Protein AF-A0A382RRJ8-F1 (afdb_monomer_lite)

Foldseek 3Di:
DVVVVVLVVVLVQQVVVLVVVVVVQVVVPDQRDWDWDWDDDPNAIKIKIKAWDDDPDQFKTKIKIFIDRDNPDDGSDIDMDIDTD

Organism: NCBI:txid408172

Secondary structure (DSSP, 8-state):
-HHHHHHHHHHHHHHHHHHHHHHHHHHT-S----EEEEEEETTEEEEEEEEEE--SSSSEEEEEEEEESSTTSPPSEEEEEEEE-

Radius of gyration: 13.99 Å; chains: 1; bounding box: 31×21×44 Å

Sequence (85 aa):
HINTISYLEEKTFAAMVVDNQMANVMLANTTPQAREGTQQLAGRAWYWKVTPVKTSNDILAAFDVSVATEKKAAPVVTVRSYVAK

InterPro domains:
  IPR003413 Type II secretion system protein GspI, C-terminal [PF02501] (8-83)
  IPR010052 Type II secretion system protein GspI [TIGR01707] (1-71)
  IPR045584 Pilin-like [SSF54523] (5-83)

Structure (mmCIF, N/CA/C/O backbone):
data_AF-A0A382RRJ8-F1
#
_entry.id   AF-A0A382RRJ8-F1
#
loop_
_atom_site.group_PDB
_atom_site.id
_atom_site.type_symbol
_atom_site.label_atom_id
_atom_site.label_alt_id
_atom_site.label_comp_id
_atom_site.label_asym_id
_atom_site.label_entity_id
_atom_site.label_seq_id
_atom_site.pdbx_PDB_ins_code
_atom_site.Cartn_x
_atom_site.Cartn_y
_atom_site.Cartn_z
_atom_site.occupancy
_atom_site.B_iso_or_equiv
_atom_site.auth_seq_id
_atom_site.auth_comp_id
_atom_site.auth_asym_id
_atom_site.auth_atom_id
_atom_site.pdbx_PDB_model_num
ATOM 1 N N . HIS A 1 1 ? -6.811 4.376 27.791 1.00 57.75 1 HIS A N 1
ATOM 2 C CA . HIS A 1 1 ? -5.780 3.726 26.951 1.00 57.75 1 HIS A CA 1
ATOM 3 C C . HIS A 1 1 ? -6.333 2.835 25.821 1.00 57.75 1 HIS A C 1
ATOM 5 O O . HIS A 1 1 ? -5.545 2.181 25.159 1.00 57.75 1 HIS A O 1
ATOM 11 N N . ILE A 1 2 ? -7.639 2.842 25.509 1.00 63.72 2 ILE A N 1
ATOM 12 C CA . ILE A 1 2 ? -8.199 2.033 24.401 1.00 63.72 2 ILE A CA 1
ATOM 13 C C . ILE A 1 2 ? -7.708 2.494 23.013 1.00 63.72 2 ILE A C 1
ATOM 15 O O . ILE A 1 2 ? -7.415 1.671 22.154 1.00 63.72 2 ILE A O 1
ATOM 19 N N . ASN A 1 3 ? -7.502 3.803 22.832 1.00 71.25 3 ASN A N 1
ATOM 20 C CA . ASN A 1 3 ? -7.137 4.382 21.533 1.00 71.25 3 ASN A CA 1
ATOM 21 C C . ASN A 1 3 ? -5.775 3.915 20.997 1.00 71.25 3 ASN A C 1
ATOM 23 O O . ASN A 1 3 ? -5.575 3.887 19.787 1.00 71.25 3 ASN A O 1
ATOM 27 N N . THR A 1 4 ? -4.829 3.551 21.870 1.00 82.69 4 THR A N 1
ATOM 28 C CA . THR A 1 4 ? -3.496 3.116 21.428 1.00 82.69 4 THR A CA 1
ATOM 29 C C . THR A 1 4 ? -3.516 1.704 20.854 1.00 82.69 4 THR A C 1
ATOM 31 O O . THR A 1 4 ? -2.814 1.453 19.883 1.00 82.69 4 THR A O 1
ATOM 34 N N . ILE A 1 5 ? -4.335 0.801 21.403 1.00 89.44 5 ILE A N 1
ATOM 35 C CA . ILE A 1 5 ? -4.448 -0.575 20.897 1.00 89.44 5 ILE A CA 1
ATOM 36 C C . ILE A 1 5 ? -5.150 -0.587 19.540 1.00 89.44 5 ILE A C 1
ATOM 38 O O . ILE A 1 5 ? -4.589 -1.116 18.586 1.00 89.44 5 ILE A O 1
ATOM 42 N N . SER A 1 6 ? -6.293 0.094 19.409 1.00 88.38 6 SER A N 1
ATOM 43 C CA . SER A 1 6 ? -7.029 0.148 18.137 1.00 88.38 6 SER A CA 1
ATOM 44 C C . SER A 1 6 ? -6.196 0.745 16.996 1.00 88.38 6 SER A C 1
ATOM 46 O O . SER A 1 6 ? -6.274 0.292 15.858 1.00 88.38 6 SER A O 1
ATOM 48 N N . TYR A 1 7 ? -5.348 1.733 17.297 1.00 89.75 7 TYR A N 1
ATOM 49 C CA . TYR A 1 7 ? -4.422 2.3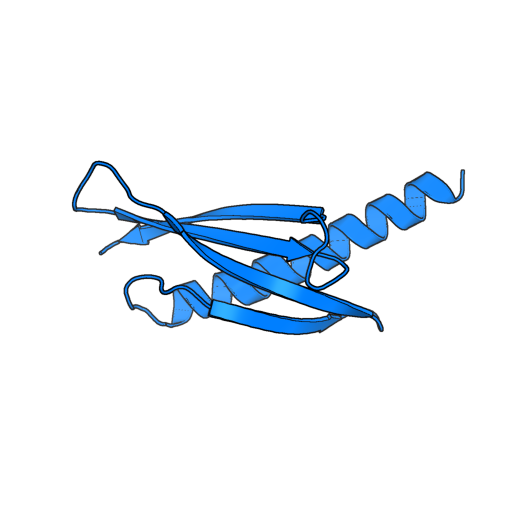00 16.317 1.00 89.75 7 TYR A CA 1
ATOM 50 C C . TYR A 1 7 ? -3.310 1.323 15.897 1.00 89.75 7 TYR A C 1
ATOM 52 O O . TYR A 1 7 ? -2.951 1.257 14.719 1.00 89.75 7 TYR A O 1
ATOM 60 N N . LEU A 1 8 ? -2.756 0.560 16.845 1.00 94.06 8 LEU A N 1
ATOM 61 C CA . LEU A 1 8 ? -1.743 -0.459 16.555 1.00 94.06 8 LEU A CA 1
ATOM 62 C C . LEU A 1 8 ? -2.322 -1.608 15.722 1.00 94.06 8 LEU A C 1
ATOM 64 O O . LEU A 1 8 ? -1.675 -2.054 14.774 1.00 94.06 8 LEU A O 1
ATOM 68 N N . GLU A 1 9 ? -3.540 -2.050 16.033 1.00 94.38 9 GLU A N 1
ATOM 69 C CA . GLU A 1 9 ? -4.268 -3.055 15.252 1.00 94.38 9 GLU A CA 1
ATOM 70 C C . GLU A 1 9 ? -4.515 -2.569 13.822 1.00 94.38 9 GLU A C 1
ATOM 72 O O . GLU A 1 9 ? -4.197 -3.280 12.868 1.00 94.38 9 GLU A O 1
ATOM 77 N N . GLU A 1 10 ? -5.001 -1.333 13.656 1.00 95.38 10 GLU A N 1
ATOM 78 C CA . GLU A 1 10 ? -5.241 -0.749 12.335 1.00 95.38 10 GLU A CA 1
ATOM 79 C C . GLU A 1 10 ? -3.960 -0.723 11.494 1.00 95.38 10 GLU A C 1
ATOM 81 O O . GLU A 1 10 ? -3.960 -1.182 10.352 1.00 95.38 10 GLU A O 1
ATOM 86 N N . LYS A 1 11 ? -2.844 -0.261 12.068 1.00 96.19 11 LYS A N 1
ATOM 87 C CA . LYS A 1 11 ? -1.547 -0.263 11.381 1.00 96.19 11 LYS A CA 1
ATOM 88 C C . LYS A 1 11 ? -1.065 -1.663 11.027 1.00 96.19 11 LYS A C 1
ATOM 90 O O . LYS A 1 11 ? -0.564 -1.860 9.923 1.00 96.19 11 LYS A O 1
ATOM 95 N N . THR A 1 12 ? -1.216 -2.616 11.942 1.00 97.50 12 THR A N 1
ATOM 96 C CA . THR A 1 12 ? -0.776 -4.001 11.736 1.00 97.50 12 THR A CA 1
ATOM 97 C C . THR A 1 12 ? -1.535 -4.632 10.576 1.00 97.50 12 THR A C 1
ATOM 99 O O . THR A 1 12 ? -0.927 -5.144 9.639 1.00 97.50 12 THR A O 1
ATOM 102 N N . PHE A 1 13 ? -2.863 -4.529 10.57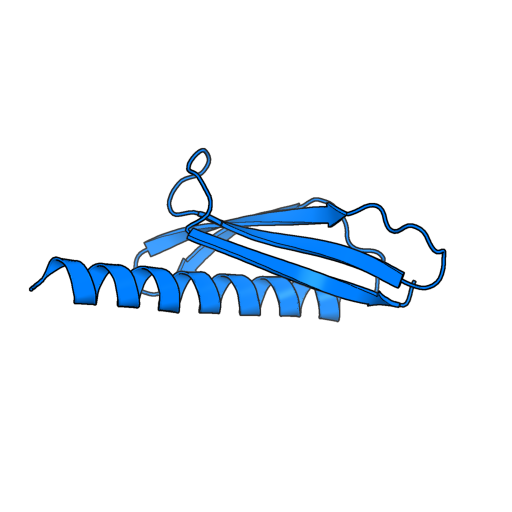7 1.00 98.00 13 PHE A N 1
ATOM 103 C CA . PHE A 1 13 ? -3.683 -5.096 9.511 1.00 98.00 13 PHE A CA 1
ATOM 104 C C . PHE A 1 13 ? -3.503 -4.365 8.180 1.00 98.00 13 PHE A C 1
ATOM 106 O O . PHE A 1 13 ? -3.430 -5.020 7.140 1.00 98.00 13 PHE A O 1
ATOM 113 N N . ALA A 1 14 ? -3.350 -3.039 8.189 1.00 97.94 14 ALA A N 1
ATOM 114 C CA . ALA A 1 14 ? -3.043 -2.291 6.975 1.00 97.94 14 ALA A CA 1
ATOM 115 C C . ALA A 1 14 ? -1.687 -2.709 6.376 1.00 97.94 14 ALA A C 1
ATOM 117 O O . ALA A 1 14 ? -1.588 -2.876 5.161 1.00 97.94 14 ALA A O 1
ATOM 118 N N . ALA A 1 15 ? -0.667 -2.933 7.216 1.00 97.94 15 ALA A N 1
ATOM 119 C CA . ALA A 1 15 ? 0.640 -3.431 6.788 1.00 97.94 15 ALA A CA 1
ATOM 120 C C . ALA A 1 15 ? 0.539 -4.833 6.166 1.00 97.94 15 ALA A C 1
ATOM 122 O O . ALA A 1 15 ? 1.043 -5.038 5.068 1.00 97.94 15 ALA A O 1
ATOM 123 N N . MET A 1 16 ? -0.216 -5.755 6.775 1.00 98.38 16 MET A N 1
ATOM 124 C CA . MET A 1 16 ? -0.457 -7.086 6.193 1.00 98.38 16 MET A CA 1
ATOM 125 C C . MET A 1 16 ? -1.137 -7.014 4.816 1.00 98.38 16 MET A C 1
ATOM 127 O O . MET A 1 16 ? -0.818 -7.787 3.913 1.00 98.38 16 MET A O 1
ATOM 131 N N . VAL A 1 17 ? -2.082 -6.085 4.627 1.00 98.44 17 VAL A N 1
ATOM 132 C CA . VAL A 1 17 ? -2.707 -5.864 3.312 1.00 98.44 17 VAL A CA 1
ATOM 133 C C . VAL A 1 17 ? -1.688 -5.304 2.318 1.00 98.44 17 VAL A C 1
ATOM 135 O O . VAL A 1 17 ? -1.642 -5.783 1.185 1.00 98.44 17 VAL A O 1
ATOM 138 N N . VAL A 1 18 ? -0.851 -4.341 2.721 1.00 98.19 18 VAL A N 1
ATOM 139 C CA . VAL A 1 18 ? 0.239 -3.829 1.872 1.00 98.19 18 VAL A CA 1
ATOM 140 C C . VAL A 1 18 ? 1.174 -4.955 1.441 1.00 98.19 18 VAL A C 1
ATOM 142 O O . VAL A 1 18 ? 1.448 -5.064 0.247 1.00 98.19 18 VAL A O 1
ATOM 145 N N . ASP A 1 19 ? 1.610 -5.807 2.367 1.00 98.12 19 ASP A N 1
ATOM 146 C CA . ASP A 1 19 ? 2.539 -6.905 2.085 1.00 98.12 19 ASP A CA 1
ATOM 147 C C . ASP A 1 19 ? 1.952 -7.894 1.071 1.00 98.12 19 ASP A C 1
ATOM 149 O O . ASP A 1 19 ? 2.611 -8.239 0.086 1.00 98.12 19 ASP A O 1
ATOM 153 N N . ASN A 1 20 ? 0.677 -8.270 1.229 1.00 97.81 20 ASN A N 1
ATOM 154 C CA . ASN A 1 20 ? -0.027 -9.122 0.264 1.00 97.81 20 ASN A CA 1
ATOM 155 C C . ASN A 1 20 ? -0.073 -8.488 -1.134 1.00 97.81 20 ASN A C 1
ATOM 157 O O . ASN A 1 20 ? 0.160 -9.156 -2.145 1.00 97.81 20 ASN A O 1
ATOM 161 N N . GLN A 1 21 ? -0.381 -7.191 -1.217 1.00 97.50 21 GLN A N 1
ATOM 162 C CA . GLN A 1 21 ? -0.474 -6.501 -2.504 1.00 97.50 21 GLN A CA 1
ATOM 163 C C . GLN A 1 21 ? 0.893 -6.279 -3.145 1.00 97.50 21 GLN A C 1
ATOM 165 O O . GLN A 1 21 ? 1.016 -6.423 -4.361 1.00 97.50 21 GLN A O 1
ATOM 170 N N . MET A 1 22 ? 1.922 -6.002 -2.347 1.00 95.81 22 MET A N 1
ATOM 171 C CA . MET A 1 22 ? 3.302 -5.936 -2.810 1.00 95.81 22 MET A CA 1
ATOM 172 C C . MET A 1 22 ? 3.745 -7.286 -3.377 1.00 95.81 22 MET A C 1
ATOM 174 O O . MET A 1 22 ? 4.241 -7.321 -4.501 1.00 95.81 22 MET A O 1
ATOM 178 N N . ALA A 1 23 ? 3.494 -8.393 -2.671 1.00 95.88 23 ALA A N 1
ATOM 179 C CA . ALA A 1 23 ? 3.794 -9.737 -3.161 1.00 95.88 23 ALA A CA 1
ATOM 180 C C . ALA A 1 23 ? 3.100 -10.020 -4.506 1.00 95.88 23 ALA A C 1
ATOM 182 O O . ALA A 1 23 ? 3.740 -10.495 -5.441 1.00 95.88 23 ALA A O 1
ATOM 183 N N . ASN A 1 24 ? 1.828 -9.637 -4.656 1.00 94.31 24 ASN A N 1
ATOM 184 C CA . ASN A 1 24 ? 1.099 -9.789 -5.919 1.00 94.31 24 ASN A CA 1
ATOM 185 C C . ASN A 1 24 ? 1.690 -8.969 -7.076 1.00 94.31 24 ASN A C 1
ATOM 187 O O . ASN A 1 24 ? 1.594 -9.390 -8.226 1.00 94.31 24 ASN A O 1
ATOM 191 N N . VAL A 1 25 ? 2.242 -7.780 -6.810 1.00 93.19 25 VAL A N 1
ATOM 192 C CA . VAL A 1 25 ? 2.925 -6.984 -7.845 1.00 93.19 25 VAL A CA 1
ATOM 193 C C . VAL A 1 25 ? 4.264 -7.624 -8.206 1.00 93.19 25 VAL A C 1
ATOM 195 O O . VAL A 1 25 ? 4.574 -7.746 -9.386 1.00 93.19 25 VAL A O 1
ATOM 198 N N . MET A 1 26 ? 5.018 -8.086 -7.208 1.00 90.75 26 MET A N 1
ATOM 199 C CA . MET A 1 26 ? 6.313 -8.743 -7.404 1.00 90.75 26 MET A CA 1
ATOM 200 C C . MET A 1 26 ? 6.192 -10.043 -8.207 1.00 90.75 26 MET A C 1
ATOM 202 O O . MET A 1 26 ? 6.985 -10.281 -9.109 1.00 90.75 26 MET A O 1
ATOM 206 N N . LEU A 1 27 ? 5.170 -10.860 -7.929 1.00 91.25 27 LEU A N 1
ATOM 207 C CA . LEU A 1 27 ? 4.927 -12.128 -8.628 1.00 91.25 27 LEU A CA 1
ATOM 208 C C . LEU A 1 27 ? 4.533 -11.956 -10.099 1.00 91.25 27 LEU A C 1
ATOM 210 O O . LEU A 1 27 ? 4.689 -12.894 -10.878 1.00 91.25 27 LEU A O 1
ATOM 214 N N . ALA A 1 28 ? 4.018 -10.787 -10.492 1.00 84.81 28 ALA A N 1
ATOM 215 C CA . ALA A 1 28 ? 3.612 -10.546 -11.871 1.00 84.81 28 ALA A CA 1
ATOM 216 C C . ALA A 1 28 ? 4.804 -10.544 -12.847 1.00 84.81 28 ALA A C 1
ATOM 218 O O . ALA A 1 28 ? 4.583 -10.741 -14.037 1.00 84.81 28 ALA A O 1
ATOM 219 N N . ASN A 1 29 ? 6.046 -10.345 -12.368 1.00 73.94 29 ASN A N 1
ATOM 220 C CA . ASN A 1 29 ? 7.273 -10.281 -13.181 1.00 73.94 29 ASN A CA 1
ATOM 221 C C . ASN A 1 29 ? 7.174 -9.334 -14.398 1.00 73.94 29 ASN A C 1
ATOM 223 O O . ASN A 1 29 ? 7.850 -9.516 -15.408 1.00 73.94 29 ASN A O 1
ATOM 227 N N . THR A 1 30 ? 6.323 -8.313 -14.306 1.00 79.56 30 THR A N 1
ATOM 228 C CA . THR A 1 30 ? 6.126 -7.276 -15.322 1.00 79.56 30 THR A CA 1
ATOM 229 C C . THR A 1 30 ? 6.366 -5.907 -14.710 1.00 79.56 30 THR A C 1
ATOM 231 O O . THR A 1 30 ? 6.246 -5.736 -13.495 1.00 79.56 30 THR A O 1
ATOM 234 N N . THR A 1 31 ? 6.612 -4.896 -15.546 1.00 84.56 31 THR A N 1
ATOM 235 C CA . THR A 1 31 ? 6.665 -3.504 -15.088 1.00 84.56 31 THR A CA 1
ATOM 236 C C . THR A 1 31 ? 5.415 -3.162 -14.260 1.00 84.56 31 THR A C 1
ATOM 238 O O . THR A 1 31 ? 4.298 -3.407 -14.728 1.00 84.56 31 THR A O 1
ATOM 241 N N . PRO A 1 32 ? 5.565 -2.600 -13.047 1.00 89.31 32 PRO A N 1
ATOM 242 C CA . PRO A 1 32 ? 4.437 -2.255 -12.194 1.00 89.31 32 PRO A CA 1
ATOM 243 C C . PRO A 1 32 ? 3.462 -1.311 -12.902 1.00 89.31 32 PRO A C 1
ATOM 245 O O . PRO A 1 32 ? 3.857 -0.271 -13.430 1.00 89.31 32 PRO A O 1
ATOM 248 N N . GLN A 1 33 ? 2.177 -1.660 -12.883 1.00 92.81 33 GLN A N 1
ATOM 249 C CA . GLN A 1 33 ? 1.098 -0.857 -13.459 1.00 92.81 33 GLN A CA 1
ATOM 250 C C . GLN A 1 33 ? 0.207 -0.268 -12.367 1.00 92.81 33 GLN A C 1
ATOM 252 O O . GLN A 1 33 ? 0.127 -0.792 -11.255 1.00 92.81 33 GLN A O 1
ATOM 257 N N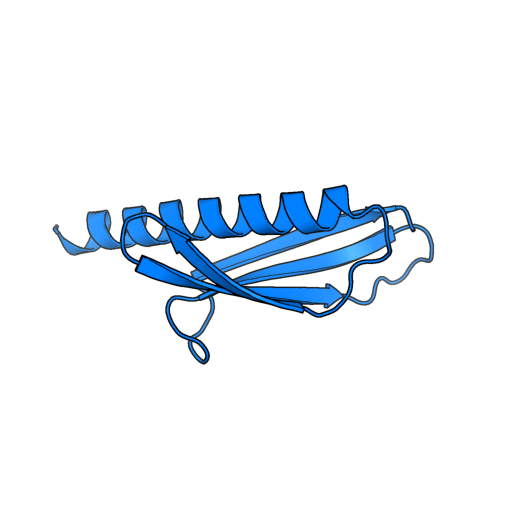 . ALA A 1 34 ? -0.474 0.832 -12.691 1.00 96.56 34 ALA A N 1
ATOM 258 C CA . ALA A 1 34 ? -1.456 1.421 -11.795 1.00 96.56 34 ALA A CA 1
ATOM 259 C C . ALA A 1 34 ? -2.653 0.479 -11.637 1.00 96.56 34 ALA A C 1
ATOM 261 O O . ALA A 1 34 ? -3.267 0.073 -12.623 1.00 96.56 34 ALA A O 1
ATOM 262 N N . ARG A 1 35 ? -2.983 0.137 -10.393 1.00 95.88 35 ARG A N 1
ATOM 263 C CA . ARG A 1 35 ? -4.118 -0.729 -10.047 1.00 95.88 35 ARG A CA 1
ATOM 264 C C . ARG A 1 35 ? -4.655 -0.356 -8.677 1.00 95.88 35 ARG A C 1
ATOM 266 O O . ARG A 1 35 ? -3.904 0.083 -7.815 1.00 95.88 35 ARG A O 1
ATOM 273 N N . GLU A 1 36 ? -5.941 -0.559 -8.460 1.00 97.50 36 GLU A N 1
ATOM 274 C CA . GLU A 1 36 ? -6.581 -0.380 -7.159 1.00 97.50 36 GLU A CA 1
ATOM 275 C C . GLU A 1 36 ? -7.602 -1.486 -6.924 1.00 97.50 36 GLU A C 1
ATOM 277 O O . GLU A 1 36 ? -8.055 -2.139 -7.868 1.00 97.50 36 GLU A O 1
ATOM 282 N N . GLY A 1 37 ? -7.961 -1.705 -5.666 1.00 97.75 37 GLY A N 1
ATOM 283 C CA . GLY A 1 37 ? -8.945 -2.711 -5.314 1.00 97.75 37 GLY A CA 1
ATOM 284 C C . GLY A 1 37 ? -9.266 -2.728 -3.831 1.00 97.75 37 GLY A C 1
ATOM 285 O O . GLY A 1 37 ? -8.895 -1.834 -3.067 1.00 97.75 37 GLY A O 1
ATOM 286 N N . THR A 1 38 ? -9.981 -3.773 -3.432 1.00 98.25 38 THR A N 1
ATOM 287 C CA . THR A 1 38 ? -10.392 -3.985 -2.047 1.00 98.25 38 THR A CA 1
ATOM 288 C C . THR A 1 38 ? -9.935 -5.360 -1.578 1.00 98.25 38 THR A C 1
ATOM 290 O O . THR A 1 38 ? -9.933 -6.313 -2.354 1.00 98.25 38 THR A O 1
ATOM 293 N N . GLN A 1 39 ? -9.540 -5.472 -0.312 1.00 98.19 39 GLN A N 1
ATOM 294 C CA . GLN A 1 39 ? -9.217 -6.739 0.342 1.00 98.19 39 GLN A CA 1
ATOM 295 C C . GLN A 1 39 ? -9.929 -6.814 1.693 1.00 98.19 39 GLN A C 1
ATOM 297 O O . GLN A 1 39 ? -9.895 -5.861 2.464 1.00 98.19 39 GLN A O 1
ATOM 302 N N . GLN A 1 40 ? -10.554 -7.952 1.992 1.00 98.25 40 GLN A N 1
ATOM 303 C CA . GLN A 1 40 ? -11.091 -8.227 3.324 1.00 98.25 40 GLN A CA 1
ATOM 304 C C . GLN A 1 40 ? -9.990 -8.809 4.214 1.00 98.25 40 GLN A C 1
ATOM 306 O O . GLN A 1 40 ? -9.339 -9.781 3.828 1.00 98.25 40 GLN A O 1
ATOM 311 N N . LEU A 1 41 ? -9.770 -8.223 5.391 1.00 98.00 41 LEU A N 1
ATOM 312 C CA . LEU A 1 41 ? -8.829 -8.738 6.388 1.00 98.00 41 LEU A CA 1
ATOM 313 C C . LEU A 1 41 ? -9.263 -8.307 7.792 1.00 98.00 41 LEU A C 1
ATOM 315 O O . LEU A 1 41 ? -9.620 -7.148 8.000 1.00 98.00 41 LEU A O 1
ATOM 319 N N . ALA A 1 42 ? -9.250 -9.253 8.739 1.00 96.56 42 ALA A N 1
ATOM 320 C CA . ALA A 1 42 ? -9.706 -9.049 10.119 1.00 96.56 42 ALA A CA 1
ATOM 321 C C . ALA A 1 42 ? -11.132 -8.456 10.219 1.00 96.56 42 ALA A C 1
ATOM 323 O O . ALA A 1 42 ? -11.404 -7.582 11.035 1.00 96.56 42 ALA A O 1
ATOM 324 N N . GLY A 1 43 ? -12.048 -8.908 9.351 1.00 96.25 43 GLY A N 1
ATOM 325 C CA . GLY A 1 43 ? -13.447 -8.458 9.346 1.00 96.25 43 GLY A CA 1
ATOM 326 C C . GLY A 1 43 ? -13.679 -7.045 8.792 1.00 96.25 43 GLY A C 1
ATOM 327 O O . GLY A 1 43 ? -14.789 -6.532 8.905 1.00 96.25 43 GLY A O 1
ATOM 328 N N . ARG A 1 44 ? -12.664 -6.415 8.184 1.00 95.44 44 ARG A N 1
ATOM 329 C CA . ARG A 1 44 ? -12.744 -5.072 7.594 1.00 95.44 44 ARG A CA 1
ATOM 330 C C . ARG A 1 44 ? -12.349 -5.082 6.118 1.00 95.44 44 ARG A C 1
ATOM 332 O O . ARG A 1 44 ? -11.395 -5.754 5.726 1.00 95.44 44 ARG A O 1
ATOM 339 N N . ALA A 1 45 ? -13.040 -4.260 5.327 1.00 98.06 45 ALA A N 1
ATOM 340 C CA . ALA A 1 45 ? -12.653 -3.951 3.957 1.00 98.06 45 ALA A CA 1
ATOM 341 C C . ALA A 1 45 ? -11.535 -2.898 3.933 1.00 98.06 45 ALA A C 1
ATOM 343 O O . ALA A 1 45 ? -11.686 -1.808 4.484 1.00 98.06 45 ALA A O 1
ATOM 344 N N . TRP A 1 46 ? -10.441 -3.216 3.249 1.00 98.50 46 TRP A N 1
ATOM 345 C CA . TRP A 1 46 ? -9.286 -2.348 3.048 1.00 98.50 46 TRP A CA 1
ATOM 346 C C . TRP A 1 46 ? -9.176 -1.943 1.590 1.00 98.50 46 TRP A C 1
ATOM 348 O O . TRP A 1 46 ? -9.313 -2.788 0.707 1.00 98.50 46 TRP A O 1
ATOM 358 N N . TYR A 1 47 ? -8.899 -0.669 1.336 1.00 98.62 47 TYR A N 1
ATOM 359 C CA . TYR A 1 47 ? -8.802 -0.109 -0.008 1.00 98.62 47 TYR A CA 1
ATOM 360 C C . TYR A 1 47 ? -7.336 0.093 -0.338 1.00 98.62 47 TYR A C 1
ATOM 362 O O . 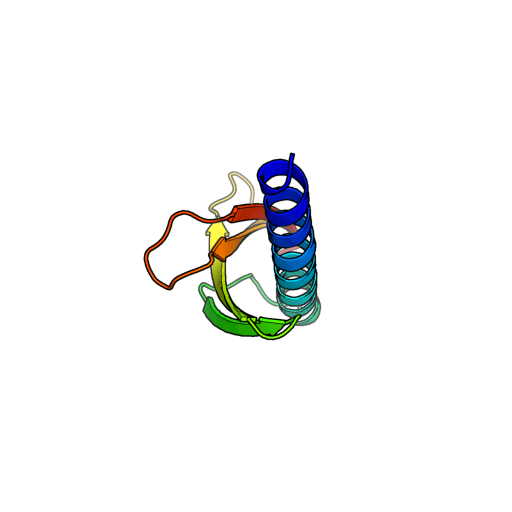TYR A 1 47 ? -6.666 0.907 0.293 1.00 98.62 47 TYR A O 1
ATOM 370 N N . TRP A 1 48 ? -6.831 -0.672 -1.296 1.00 98.62 48 TRP A N 1
ATOM 371 C CA . TRP A 1 48 ? -5.428 -0.635 -1.672 1.00 98.62 48 TRP A CA 1
ATOM 372 C C . TRP A 1 48 ? -5.248 -0.011 -3.051 1.00 98.62 48 TRP A C 1
ATOM 374 O O . TRP A 1 48 ? -6.114 -0.123 -3.924 1.00 98.62 48 TRP A O 1
ATOM 384 N N . LYS A 1 49 ? -4.097 0.623 -3.259 1.00 98.38 49 LYS A N 1
ATOM 385 C CA . LYS A 1 49 ? -3.706 1.212 -4.536 1.00 98.38 49 LYS A CA 1
ATOM 386 C C . LYS A 1 49 ? -2.222 0.996 -4.793 1.00 98.38 49 LYS A C 1
ATOM 388 O O . LYS A 1 49 ? -1.393 1.259 -3.932 1.00 98.38 49 LYS A O 1
ATOM 393 N N . VAL A 1 50 ? -1.900 0.550 -6.000 1.00 98.00 50 VAL A N 1
ATOM 394 C CA . VAL A 1 50 ? -0.547 0.488 -6.552 1.00 98.00 50 VAL A CA 1
ATOM 395 C C . VAL A 1 50 ? -0.380 1.660 -7.508 1.00 98.00 50 VAL A C 1
ATOM 397 O O . VAL A 1 50 ? -1.174 1.828 -8.437 1.00 98.00 50 VAL A O 1
ATOM 400 N N . THR A 1 51 ? 0.648 2.470 -7.288 1.00 97.88 51 THR A N 1
ATOM 401 C CA . THR A 1 51 ? 0.962 3.639 -8.112 1.00 97.88 51 THR A CA 1
ATOM 402 C C . THR A 1 51 ? 2.396 3.521 -8.622 1.00 97.88 51 THR A C 1
ATOM 404 O O . THR A 1 51 ? 3.319 3.577 -7.810 1.00 97.88 51 THR A O 1
ATOM 407 N N . PRO A 1 52 ? 2.621 3.356 -9.937 1.00 96.19 52 PRO A N 1
ATOM 408 C CA . PRO A 1 52 ? 3.959 3.386 -10.511 1.00 96.19 52 PRO A CA 1
ATOM 409 C C . PRO A 1 52 ? 4.627 4.733 -10.243 1.00 96.19 52 PRO A C 1
ATOM 411 O O . PRO A 1 52 ? 3.995 5.787 -10.340 1.00 96.19 52 PRO A O 1
ATOM 414 N N . VAL A 1 53 ? 5.915 4.698 -9.929 1.00 95.56 53 VAL A N 1
ATOM 415 C CA . VAL A 1 53 ? 6.715 5.879 -9.616 1.00 95.56 53 VAL A CA 1
ATOM 416 C C . VAL A 1 53 ? 7.819 6.004 -10.652 1.00 95.56 53 VAL A C 1
ATOM 418 O O . VAL A 1 53 ? 8.577 5.064 -10.896 1.00 95.56 53 VAL A O 1
ATOM 421 N N . LYS A 1 54 ? 7.928 7.191 -11.256 1.00 92.00 54 LYS A N 1
ATOM 422 C CA . LYS A 1 54 ? 8.996 7.487 -12.210 1.00 92.00 54 LYS A CA 1
ATOM 423 C C . LYS A 1 54 ? 10.349 7.452 -11.497 1.00 92.00 54 LYS A C 1
ATOM 425 O O . LYS A 1 54 ? 10.571 8.196 -10.545 1.00 92.00 54 LYS A O 1
ATOM 430 N N . THR A 1 55 ? 11.249 6.608 -11.984 1.00 91.94 55 THR A N 1
ATOM 431 C CA . THR A 1 55 ? 12.646 6.533 -11.550 1.00 91.94 55 THR A CA 1
ATOM 432 C C . THR A 1 55 ? 13.540 7.333 -12.498 1.00 91.94 55 THR A C 1
ATOM 434 O O . THR A 1 55 ? 13.185 7.583 -13.651 1.00 91.94 55 THR A O 1
ATOM 437 N N . SER A 1 56 ? 14.702 7.770 -12.010 1.00 88.31 56 SER A N 1
ATOM 438 C CA . SER A 1 56 ? 15.664 8.557 -12.800 1.00 88.31 56 SER A CA 1
ATOM 439 C C . SER A 1 56 ? 16.578 7.706 -13.688 1.00 88.31 56 SER A C 1
ATOM 441 O O . SER A 1 56 ? 17.336 8.262 -14.475 1.00 88.31 56 SER A O 1
ATOM 443 N N . ASN A 1 57 ? 16.551 6.378 -13.542 1.00 87.19 57 ASN A N 1
ATOM 444 C CA . ASN A 1 57 ? 17.386 5.442 -14.293 1.00 87.19 57 ASN A CA 1
ATOM 445 C C . ASN A 1 57 ? 16.529 4.436 -15.074 1.00 87.19 57 ASN A C 1
ATOM 447 O O . ASN A 1 57 ? 15.313 4.350 -14.881 1.00 87.19 57 ASN A O 1
ATOM 451 N N . ASP A 1 58 ? 17.176 3.666 -15.949 1.00 83.25 58 ASP A N 1
ATOM 452 C CA . ASP A 1 58 ? 16.494 2.663 -16.771 1.00 83.25 58 ASP A CA 1
ATOM 453 C C . ASP A 1 58 ? 16.637 1.222 -16.267 1.00 83.25 58 ASP A C 1
ATOM 455 O O . ASP A 1 58 ? 16.231 0.281 -16.930 1.00 83.25 58 ASP A O 1
ATOM 459 N N . ILE A 1 59 ? 17.198 1.046 -15.071 1.00 87.56 59 ILE A N 1
ATOM 460 C CA . ILE A 1 59 ? 17.485 -0.280 -14.508 1.00 87.56 59 ILE A CA 1
ATOM 461 C C . ILE A 1 59 ? 16.369 -0.712 -13.556 1.00 87.56 59 ILE A C 1
ATOM 463 O O . ILE A 1 59 ? 16.021 -1.888 -13.489 1.00 87.56 59 ILE A O 1
ATOM 467 N N . LEU A 1 60 ? 15.799 0.239 -12.812 1.00 90.75 60 LEU A N 1
ATOM 468 C CA . LEU A 1 60 ? 14.799 -0.034 -11.787 1.00 90.75 60 LEU A CA 1
ATOM 469 C C . LEU A 1 60 ? 13.472 0.635 -12.134 1.00 90.75 60 LEU A C 1
ATOM 471 O O . LEU A 1 60 ? 13.435 1.817 -12.485 1.00 90.75 60 LEU A O 1
ATOM 475 N N . ALA A 1 61 ? 12.374 -0.096 -11.974 1.00 92.00 61 ALA A N 1
ATOM 476 C CA . ALA A 1 61 ? 11.042 0.477 -11.844 1.00 92.00 61 ALA A CA 1
ATOM 477 C C . ALA A 1 61 ? 10.656 0.538 -10.363 1.00 92.00 61 ALA A C 1
ATOM 479 O O . ALA A 1 61 ? 10.995 -0.352 -9.586 1.00 92.00 61 ALA A O 1
ATOM 480 N N . ALA A 1 62 ? 9.943 1.591 -9.974 1.00 94.56 62 ALA A N 1
ATOM 481 C CA . ALA A 1 62 ? 9.450 1.770 -8.616 1.00 94.56 62 ALA A CA 1
ATOM 482 C C . ALA A 1 62 ? 7.924 1.814 -8.601 1.00 94.56 62 ALA A C 1
ATOM 484 O O . ALA A 1 62 ? 7.288 2.237 -9.571 1.00 94.56 62 ALA A O 1
ATOM 485 N N . PHE A 1 63 ? 7.334 1.411 -7.484 1.00 96.75 63 PHE A N 1
ATOM 486 C CA . PHE A 1 63 ? 5.906 1.548 -7.247 1.00 96.75 63 PHE A CA 1
ATOM 487 C C . PHE A 1 63 ? 5.616 1.735 -5.763 1.00 96.75 63 PHE A C 1
ATOM 489 O O . PHE A 1 63 ? 6.307 1.185 -4.905 1.00 96.75 63 PHE A O 1
ATOM 496 N N . ASP A 1 64 ? 4.568 2.500 -5.484 1.00 98.25 64 ASP A N 1
ATOM 497 C CA . ASP A 1 64 ? 4.009 2.662 -4.150 1.00 98.25 64 ASP A CA 1
ATOM 498 C C . ASP A 1 64 ? 2.785 1.766 -4.004 1.00 98.25 64 ASP A C 1
ATOM 500 O O . ASP A 1 64 ? 1.903 1.783 -4.863 1.00 98.25 64 ASP A O 1
ATOM 504 N N . VAL A 1 65 ? 2.713 1.019 -2.907 1.00 98.25 65 VAL A N 1
ATOM 505 C CA . VAL A 1 65 ? 1.499 0.339 -2.455 1.00 98.25 65 VAL A CA 1
ATOM 506 C C . VAL A 1 65 ? 0.979 1.089 -1.241 1.00 98.25 65 VAL A C 1
ATOM 508 O O . VAL A 1 65 ? 1.656 1.168 -0.216 1.00 98.25 65 VAL A O 1
ATOM 511 N N . SER A 1 66 ? -0.220 1.648 -1.350 1.00 98.56 66 SER A N 1
ATOM 512 C CA . SER A 1 66 ? -0.890 2.344 -0.259 1.00 98.56 66 SER A CA 1
ATOM 513 C C . SER A 1 66 ? -2.177 1.634 0.131 1.00 98.56 66 SER A C 1
ATOM 515 O O . SER A 1 66 ? -2.860 1.057 -0.716 1.00 98.56 66 SER A O 1
ATOM 517 N N . VAL A 1 67 ? -2.495 1.651 1.424 1.00 98.44 67 VAL A N 1
ATOM 518 C CA . VAL A 1 67 ? -3.713 1.052 1.979 1.00 98.44 67 VAL A CA 1
ATOM 519 C C . VAL A 1 67 ? -4.425 2.072 2.850 1.00 98.44 67 VAL A C 1
ATOM 521 O O . VAL A 1 67 ? -3.825 2.679 3.737 1.00 98.44 67 VAL A O 1
ATOM 524 N N . ALA A 1 68 ? -5.717 2.241 2.599 1.00 98.31 68 ALA A N 1
ATOM 525 C CA . ALA A 1 68 ? -6.610 3.128 3.318 1.00 98.31 68 ALA A CA 1
ATOM 526 C C . ALA A 1 68 ? -7.814 2.362 3.875 1.00 98.31 68 ALA A C 1
ATOM 528 O O . ALA A 1 68 ? -8.181 1.273 3.421 1.00 98.31 68 ALA A O 1
ATOM 529 N N . THR A 1 69 ? -8.446 2.975 4.864 1.00 97.19 69 THR A N 1
ATOM 530 C CA . THR A 1 69 ? -9.664 2.488 5.515 1.00 97.19 69 THR A CA 1
ATOM 531 C C . THR A 1 69 ? -10.922 2.720 4.683 1.00 97.19 69 THR A C 1
ATOM 533 O O . THR A 1 69 ? -11.911 2.011 4.848 1.00 97.19 69 THR A O 1
ATOM 536 N N . GLU A 1 70 ? -10.872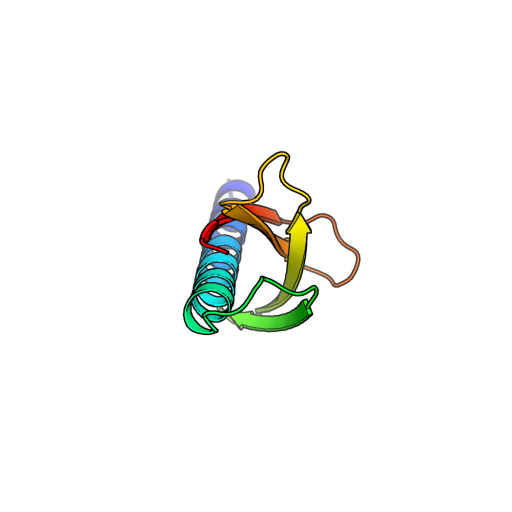 3.693 3.773 1.00 96.75 70 GLU A N 1
ATOM 537 C CA . GLU A 1 70 ? -11.955 4.092 2.881 1.00 96.75 70 GLU A CA 1
ATOM 538 C C . GLU A 1 70 ? -11.392 4.504 1.518 1.00 96.75 70 GLU A C 1
ATOM 540 O O . GLU A 1 70 ? -10.250 4.950 1.410 1.00 96.75 70 GLU A O 1
ATOM 545 N N . LYS A 1 71 ? -12.218 4.435 0.469 1.00 93.31 71 LYS A N 1
ATOM 546 C CA . LYS A 1 71 ? -11.791 4.667 -0.922 1.00 93.31 71 LYS A CA 1
ATOM 547 C C . LYS A 1 71 ? -11.156 6.045 -1.182 1.00 93.31 71 LYS A C 1
ATOM 549 O O . LYS A 1 71 ? -10.364 6.177 -2.109 1.00 93.31 71 LYS A O 1
ATOM 554 N N . LYS A 1 72 ? -11.522 7.075 -0.412 1.00 93.19 72 LYS A N 1
ATOM 555 C CA . LYS A 1 72 ? -11.027 8.459 -0.573 1.00 93.19 72 LYS A CA 1
ATOM 556 C C . LYS A 1 72 ? -10.280 8.989 0.658 1.00 93.19 72 LYS A C 1
ATOM 558 O O . LYS A 1 72 ? -9.987 10.181 0.714 1.00 93.19 72 LYS A O 1
ATOM 563 N N . ALA A 1 73 ? -10.002 8.135 1.641 1.00 94.56 73 ALA A N 1
ATOM 564 C CA . ALA A 1 73 ? -9.255 8.528 2.829 1.00 94.56 73 ALA A CA 1
ATOM 565 C C . ALA A 1 73 ? -7.750 8.613 2.540 1.00 94.56 73 ALA A C 1
ATOM 567 O O . ALA A 1 73 ? -7.242 8.027 1.581 1.00 94.56 73 ALA A O 1
ATOM 568 N N . ALA A 1 74 ? -7.028 9.327 3.406 1.00 97.19 74 ALA A N 1
ATOM 569 C CA . ALA A 1 74 ? -5.576 9.242 3.433 1.00 97.19 74 ALA A CA 1
ATOM 570 C C . ALA A 1 74 ? -5.143 7.801 3.778 1.00 97.19 74 ALA A C 1
ATOM 572 O O . ALA A 1 74 ? -5.813 7.134 4.575 1.00 97.19 74 ALA A O 1
ATOM 573 N N . PRO A 1 75 ? -4.043 7.301 3.194 1.00 97.62 75 PRO A N 1
ATOM 574 C CA . PRO A 1 75 ? -3.575 5.957 3.486 1.00 97.62 75 PRO A CA 1
ATOM 575 C C . PRO A 1 75 ? -3.066 5.851 4.927 1.00 97.62 75 PRO A C 1
ATOM 577 O O . PRO A 1 75 ? -2.348 6.723 5.412 1.00 97.62 75 PRO A O 1
ATOM 580 N N . VAL A 1 76 ? -3.397 4.741 5.584 1.00 97.44 76 VAL A N 1
ATOM 581 C CA . VAL A 1 76 ? -2.850 4.367 6.899 1.00 97.44 76 VAL A CA 1
ATOM 582 C C . VAL A 1 76 ? -1.364 4.037 6.770 1.00 97.44 76 VAL A C 1
ATOM 584 O O . VAL A 1 76 ? -0.560 4.362 7.643 1.00 97.44 76 VAL A O 1
ATOM 587 N N . VAL A 1 77 ? -0.998 3.393 5.661 1.00 97.69 77 VAL A N 1
ATOM 588 C CA . VAL A 1 77 ? 0.370 2.993 5.341 1.00 97.69 77 VAL A CA 1
ATOM 589 C C . VAL A 1 77 ? 0.605 3.121 3.839 1.00 97.69 77 VAL A C 1
ATOM 591 O O . VAL A 1 77 ? -0.288 2.889 3.022 1.00 97.69 77 VAL A O 1
ATOM 594 N N . THR A 1 78 ? 1.815 3.528 3.472 1.00 98.31 78 THR A N 1
ATOM 595 C CA . THR A 1 78 ? 2.316 3.507 2.097 1.00 98.31 78 THR A CA 1
ATOM 596 C C . THR A 1 78 ? 3.731 2.960 2.122 1.00 98.31 78 THR A C 1
ATOM 598 O O . THR A 1 78 ? 4.556 3.435 2.902 1.00 98.31 78 THR A O 1
ATOM 601 N N . VAL A 1 79 ? 4.006 1.969 1.283 1.00 98.19 79 VAL A N 1
ATOM 602 C CA . VAL A 1 79 ? 5.330 1.359 1.136 1.00 98.19 79 VAL A CA 1
ATOM 603 C C . VAL A 1 79 ? 5.770 1.497 -0.311 1.00 98.19 79 VAL A C 1
ATOM 605 O O . VAL A 1 79 ? 5.008 1.190 -1.227 1.00 98.19 79 VAL A O 1
ATOM 608 N N . ARG A 1 80 ? 7.012 1.946 -0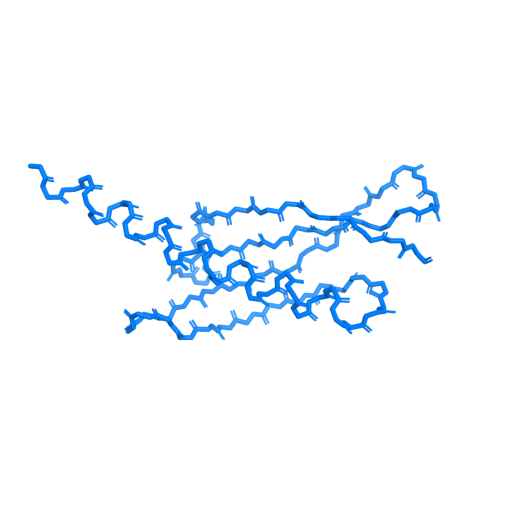.507 1.00 97.75 80 ARG A N 1
ATOM 609 C CA . ARG A 1 80 ? 7.669 1.981 -1.813 1.00 97.75 80 ARG A CA 1
ATOM 610 C C . ARG A 1 80 ? 8.524 0.742 -1.994 1.00 97.75 80 ARG A C 1
ATOM 612 O O . ARG A 1 80 ? 9.310 0.412 -1.109 1.00 97.75 80 ARG A O 1
ATOM 619 N N . SER A 1 81 ? 8.435 0.129 -3.165 1.00 95.31 81 SER A N 1
ATOM 620 C CA . SER A 1 81 ? 9.320 -0.962 -3.555 1.00 95.31 81 SER A CA 1
ATOM 621 C C . SER A 1 81 ? 9.882 -0.769 -4.961 1.00 95.31 81 SER A C 1
ATOM 623 O O . SER A 1 81 ? 9.413 0.081 -5.725 1.00 95.31 81 SER A O 1
ATOM 625 N N . TYR A 1 82 ? 10.918 -1.543 -5.274 1.00 93.38 82 TYR A N 1
ATOM 626 C CA . TYR A 1 82 ? 11.668 -1.476 -6.523 1.00 93.38 82 TYR A CA 1
ATOM 627 C C . TYR A 1 82 ? 11.797 -2.867 -7.134 1.00 93.38 82 TYR A C 1
ATOM 629 O O . TYR A 1 82 ? 12.043 -3.840 -6.425 1.00 93.38 82 TYR A O 1
ATOM 637 N N . VAL A 1 83 ? 11.675 -2.939 -8.455 1.00 91.06 83 VAL A N 1
ATOM 638 C CA . VAL A 1 83 ? 11.916 -4.141 -9.259 1.00 91.06 83 VAL A CA 1
ATOM 639 C C . VAL A 1 83 ? 12.868 -3.815 -10.396 1.00 91.06 83 VAL A C 1
ATOM 641 O O . VAL A 1 83 ? 12.919 -2.672 -10.857 1.00 91.06 83 VAL A O 1
ATOM 644 N N . ALA A 1 84 ? 13.620 -4.815 -10.849 1.00 88.19 84 ALA A N 1
ATOM 645 C CA . ALA A 1 84 ? 14.347 -4.708 -12.107 1.00 88.19 84 ALA A CA 1
ATOM 646 C C . ALA A 1 84 ? 13.352 -4.518 -13.265 1.00 88.19 84 ALA A C 1
ATOM 648 O O . ALA A 1 84 ? 12.240 -5.053 -13.213 1.00 88.19 84 ALA A O 1
ATOM 649 N N . LYS A 1 85 ? 13.735 -3.712 -14.257 1.00 80.44 85 LYS A N 1
ATOM 650 C CA . LYS A 1 85 ? 12.977 -3.576 -15.506 1.00 80.44 85 LYS A CA 1
ATOM 651 C C . LYS A 1 85 ? 13.196 -4.760 -16.436 1.00 80.44 85 LYS A C 1
ATOM 653 O O . LYS A 1 85 ? 14.323 -5.303 -16.435 1.00 80.44 85 LYS A O 1
#

pLDDT: mean 93.19, std 7.56, range [57.75, 98.62]